Protein AF-A0A2N7B389-F1 (afdb_monomer_lite)

Radius of gyration: 26.76 Å; chains: 1; bounding box: 83×20×54 Å

Sequence (100 aa):
MKHLYFFGLTFLGLSVSSMGQQLTQSDKLRVLELSKEFRTAEDRRILEIKTYLRSHPHVRQSYVDATGAYVYLHSVDAAGNPLYYKTRSNIGLAKSIKTD

Secondary structure (DSSP, 8-state):
------------------------HHHHHHHHHHHHHHHHHHHHHHHHHHHHHHH-TTS-SEEE-TTS-EEEEEEE-TTSPEEEEEE---TTTS------

pLDDT: mean 74.38, std 20.57, range [36.47, 95.12]

Structure (mmCIF, N/CA/C/O backbone):
data_AF-A0A2N7B389-F1
#
_entry.id   AF-A0A2N7B389-F1
#
loop_
_atom_site.group_PDB
_atom_site.id
_atom_site.type_symbol
_atom_site.label_atom_id
_atom_site.label_alt_id
_atom_site.label_comp_id
_atom_site.label_asym_id
_atom_site.label_entity_id
_atom_site.label_seq_id
_atom_site.pdbx_PDB_ins_code
_atom_site.Cartn_x
_atom_site.Cartn_y
_atom_site.Cartn_z
_atom_site.occupancy
_atom_site.B_iso_or_equiv
_atom_site.auth_seq_id
_atom_site.auth_comp_id
_atom_site.auth_asym_id
_atom_site.auth_atom_id
_atom_site.pdbx_PDB_model_num
ATOM 1 N N . MET A 1 1 ? -71.717 -10.791 38.328 1.00 36.47 1 MET A N 1
ATOM 2 C CA . MET A 1 1 ? -70.939 -11.831 37.615 1.00 36.47 1 MET A CA 1
ATOM 3 C C . MET A 1 1 ? -69.723 -11.141 37.000 1.00 36.47 1 MET A C 1
ATOM 5 O O . MET A 1 1 ? -69.935 -10.137 36.345 1.00 36.47 1 MET A O 1
ATOM 9 N N . LYS A 1 2 ? -68.499 -11.462 37.468 1.00 41.44 2 LYS A N 1
ATOM 10 C CA . LYS A 1 2 ? -67.400 -12.083 36.675 1.00 41.44 2 LYS A CA 1
ATOM 11 C C . LYS A 1 2 ? -66.946 -11.192 35.485 1.00 41.44 2 LYS A C 1
ATOM 13 O O . LYS A 1 2 ? -67.759 -10.950 34.616 1.00 41.44 2 LYS A O 1
ATOM 18 N N . HIS A 1 3 ? -65.722 -10.667 35.348 1.00 44.75 3 HIS A N 1
ATOM 19 C CA . HIS A 1 3 ? -64.393 -11.157 35.721 1.00 44.75 3 HIS A CA 1
ATOM 20 C C . HIS A 1 3 ? -63.365 -10.025 35.928 1.00 44.75 3 HIS A C 1
ATOM 22 O O . HIS A 1 3 ? -63.401 -8.981 35.288 1.00 44.75 3 HIS A O 1
ATOM 28 N N . LEU A 1 4 ? -62.430 -10.337 36.821 1.00 45.78 4 LEU A N 1
ATOM 29 C CA . LEU A 1 4 ? -61.144 -9.727 37.139 1.00 45.78 4 LEU A CA 1
ATOM 30 C C . LEU A 1 4 ? -60.132 -9.958 35.996 1.00 45.78 4 LEU A C 1
ATOM 32 O O . LEU A 1 4 ? -60.061 -11.093 35.544 1.00 45.78 4 LEU A O 1
ATOM 36 N N . TYR A 1 5 ? -59.304 -8.971 35.629 1.00 50.69 5 TYR A N 1
ATOM 37 C CA . TYR A 1 5 ? -57.892 -9.193 35.262 1.00 50.69 5 TYR A CA 1
ATOM 38 C C . TYR A 1 5 ? -57.051 -7.957 35.613 1.00 50.69 5 TYR A C 1
ATOM 40 O O . TYR A 1 5 ? -57.041 -6.942 34.925 1.00 50.69 5 TYR A O 1
ATOM 48 N N . PHE A 1 6 ? -56.354 -8.089 36.739 1.00 48.97 6 PHE A N 1
ATOM 49 C CA . PHE A 1 6 ? -55.141 -7.366 37.095 1.00 48.97 6 PHE A CA 1
ATOM 50 C C . PHE A 1 6 ? -54.033 -7.785 36.120 1.00 48.97 6 PHE A C 1
ATOM 52 O O . PHE A 1 6 ? -53.777 -8.980 36.000 1.00 48.97 6 PHE A O 1
ATOM 59 N N . PHE A 1 7 ? -53.339 -6.841 35.488 1.00 42.06 7 PHE A N 1
ATOM 60 C CA . PHE A 1 7 ? -51.942 -7.038 35.091 1.00 42.06 7 PHE A CA 1
ATOM 61 C C . PHE A 1 7 ? -51.262 -5.672 35.013 1.00 42.06 7 PHE A C 1
ATOM 63 O O . PHE A 1 7 ? -51.347 -4.953 34.021 1.00 42.06 7 PHE A O 1
ATOM 70 N N . GLY A 1 8 ? -50.626 -5.290 36.119 1.00 46.53 8 GLY A N 1
ATOM 71 C CA . GLY A 1 8 ? -49.590 -4.275 36.070 1.00 46.53 8 GLY A CA 1
ATOM 72 C C . GLY A 1 8 ? -48.384 -4.837 35.327 1.00 46.53 8 GLY A C 1
ATOM 73 O O . GLY A 1 8 ? -48.033 -5.998 35.512 1.00 46.53 8 GLY A O 1
ATOM 74 N N . LEU A 1 9 ? -47.728 -4.006 34.526 1.00 46.06 9 LEU A N 1
ATOM 75 C CA . LEU A 1 9 ? -46.309 -4.176 34.259 1.00 46.06 9 LEU A CA 1
ATOM 76 C C . LEU A 1 9 ? -45.679 -2.790 34.120 1.00 46.06 9 LEU A C 1
ATOM 78 O O . LEU A 1 9 ? -45.776 -2.109 33.105 1.00 46.06 9 LEU A O 1
ATOM 82 N N . THR A 1 10 ? -45.112 -2.375 35.246 1.00 50.47 10 THR A N 1
ATOM 83 C CA . THR A 1 10 ? -43.954 -1.497 35.401 1.00 50.47 10 THR A CA 1
ATOM 84 C C . THR A 1 10 ? -43.214 -1.170 34.102 1.00 50.47 10 THR A C 1
ATOM 86 O O . THR A 1 10 ? -42.571 -2.034 33.504 1.00 50.47 10 THR A O 1
ATOM 89 N N . PHE A 1 11 ? -43.207 0.112 33.745 1.00 41.50 11 PHE A N 1
ATOM 90 C CA . PHE A 1 11 ? -42.216 0.691 32.845 1.00 41.50 11 PHE A CA 1
ATOM 91 C C . PHE A 1 11 ? -40.884 0.759 33.615 1.00 41.50 11 PHE A C 1
ATOM 93 O O . PHE A 1 11 ? -40.533 1.769 34.220 1.00 41.50 11 PHE A O 1
ATOM 100 N N . LEU A 1 12 ? -40.197 -0.383 33.707 1.00 49.41 12 LEU A N 1
ATOM 101 C CA . LEU A 1 12 ? -38.857 -0.474 34.276 1.00 49.41 12 LEU A CA 1
ATOM 102 C C . LEU A 1 12 ? -37.908 0.260 33.328 1.00 49.41 12 LEU A C 1
ATOM 104 O O . LEU A 1 12 ? -37.754 -0.117 32.166 1.00 49.41 12 LEU A O 1
ATOM 108 N N . GLY A 1 13 ? -37.309 1.334 33.838 1.00 42.47 13 GLY A N 1
ATOM 109 C CA . GLY A 1 13 ? -36.294 2.102 33.142 1.00 42.47 13 GLY A CA 1
ATOM 110 C C . GLY A 1 13 ? -35.159 1.200 32.677 1.00 42.47 13 GLY A C 1
ATOM 111 O O . GLY A 1 13 ? -34.403 0.661 33.481 1.00 42.47 13 GLY A O 1
ATOM 112 N N . LEU A 1 14 ? -35.010 1.082 31.361 1.00 42.84 14 LEU A N 1
ATOM 113 C CA . LEU A 1 14 ? -33.770 0.641 30.745 1.00 42.84 14 LEU A CA 1
ATOM 114 C C . LEU A 1 14 ? -32.793 1.817 30.801 1.00 42.84 14 LEU A C 1
ATOM 116 O O . LEU A 1 14 ? -32.571 2.519 29.816 1.00 42.84 14 LEU A O 1
ATOM 120 N N . SER A 1 15 ? -32.216 2.052 31.980 1.00 47.03 15 SER A N 1
ATOM 121 C CA . SER A 1 15 ? -30.946 2.758 32.069 1.00 47.03 15 SER A CA 1
ATOM 122 C C . SER A 1 15 ? -29.913 1.872 31.382 1.00 47.03 15 SER A C 1
ATOM 124 O O . SER A 1 15 ? -29.358 0.951 31.984 1.00 47.03 15 SER A O 1
ATOM 126 N N . VAL A 1 16 ? -29.691 2.118 30.091 1.00 50.50 16 VAL A N 1
ATOM 127 C CA . VAL A 1 16 ? -28.499 1.641 29.397 1.00 50.50 16 VAL A CA 1
ATOM 128 C C . VAL A 1 16 ? -27.339 2.395 30.029 1.00 50.50 16 VAL A C 1
ATOM 130 O O . VAL A 1 16 ? -26.955 3.476 29.592 1.00 50.50 16 VAL A O 1
ATOM 133 N N . SER A 1 17 ? -26.815 1.844 31.119 1.00 46.22 17 SER A N 1
ATOM 134 C CA . SER A 1 17 ? -25.516 2.212 31.652 1.00 46.22 17 SER A CA 1
ATOM 135 C C . SER A 1 17 ? -24.495 1.786 30.607 1.00 46.22 17 SER A C 1
ATOM 137 O O . SER A 1 17 ? -23.952 0.684 30.663 1.00 46.22 17 SER A O 1
ATOM 139 N N . SER A 1 18 ? -24.262 2.634 29.602 1.00 46.06 18 SER A N 1
ATOM 140 C CA . SER A 1 18 ? -23.066 2.508 28.788 1.00 46.06 18 SER A CA 1
ATOM 141 C C . SER A 1 18 ? -21.902 2.761 29.739 1.00 46.06 18 SER A C 1
ATOM 143 O O . SER A 1 18 ? -21.600 3.907 30.074 1.00 46.06 18 SER A O 1
ATOM 145 N N . MET A 1 19 ? -21.290 1.687 30.236 1.00 48.03 19 MET A N 1
ATOM 146 C CA . MET A 1 19 ? -19.959 1.734 30.825 1.00 48.03 19 MET A CA 1
ATOM 147 C C . MET A 1 19 ? -19.018 2.269 29.744 1.00 48.03 19 MET A C 1
ATOM 149 O O . MET A 1 19 ? -18.434 1.514 28.973 1.00 48.03 19 MET A O 1
ATOM 153 N N . GLY A 1 20 ? -18.904 3.592 29.654 1.00 51.81 20 GLY A N 1
ATOM 154 C CA . GLY A 1 20 ? -17.791 4.232 28.984 1.00 51.81 20 GLY A CA 1
ATOM 155 C C . GLY A 1 20 ? -16.559 3.876 29.796 1.00 51.81 20 GLY A C 1
ATOM 156 O O . GLY A 1 20 ? -16.354 4.431 30.872 1.00 51.81 20 GLY A O 1
ATOM 157 N N . GLN A 1 21 ? -15.781 2.896 29.336 1.00 60.22 21 GLN A N 1
ATOM 158 C CA . GLN A 1 21 ? -14.479 2.614 29.926 1.00 60.22 21 GLN A CA 1
ATOM 159 C C . GLN A 1 21 ? -13.646 3.893 29.829 1.00 60.22 21 GLN A C 1
ATOM 161 O O . GLN A 1 21 ? -13.217 4.304 28.751 1.00 60.22 21 GLN A O 1
ATOM 166 N N . GLN A 1 22 ? -13.460 4.557 30.966 1.00 63.06 22 GLN A N 1
ATOM 167 C CA . GLN A 1 22 ? -12.591 5.712 31.070 1.00 63.06 22 GLN A CA 1
ATOM 168 C C . GLN A 1 22 ? -11.156 5.206 30.912 1.00 63.06 22 GLN A C 1
ATOM 170 O O . GLN A 1 22 ? -10.592 4.636 31.842 1.00 63.06 22 GLN A O 1
ATOM 175 N N . LEU A 1 23 ? -10.603 5.356 29.702 1.00 66.81 23 LEU A N 1
ATOM 176 C CA . LEU A 1 23 ? -9.229 4.972 29.366 1.00 66.81 23 LEU A CA 1
ATOM 177 C C . LEU A 1 23 ? -8.274 5.520 30.426 1.00 66.81 23 LEU A C 1
ATOM 179 O O . LEU A 1 23 ? -8.228 6.737 30.661 1.00 66.81 23 LEU A O 1
ATOM 183 N N . THR A 1 24 ? -7.519 4.624 31.058 1.00 77.88 24 THR A N 1
ATOM 184 C CA . THR A 1 24 ? -6.539 5.006 32.074 1.00 77.88 24 THR A CA 1
ATOM 185 C C . THR A 1 24 ? -5.437 5.860 31.437 1.00 77.88 24 THR A C 1
ATOM 187 O O . THR A 1 24 ? -5.243 5.860 30.218 1.00 77.88 24 THR A O 1
ATOM 190 N N . GLN A 1 25 ? -4.694 6.630 32.236 1.00 76.75 25 GLN A N 1
ATOM 191 C CA . GLN A 1 25 ? -3.584 7.437 31.711 1.00 76.75 25 GLN A CA 1
ATOM 192 C C . GLN A 1 25 ? -2.518 6.560 31.024 1.00 76.75 25 GLN A C 1
ATOM 194 O O . GLN A 1 25 ? -1.976 6.957 29.993 1.00 76.75 25 GLN A O 1
ATOM 199 N N . SER A 1 26 ? -2.288 5.346 31.532 1.00 78.44 26 SER A N 1
ATOM 200 C CA . SER A 1 26 ? -1.452 4.322 30.898 1.00 78.44 26 SER A CA 1
ATOM 201 C C . SER A 1 26 ? -1.999 3.857 29.546 1.00 78.44 26 SER A C 1
ATOM 203 O O . SER A 1 26 ? -1.230 3.753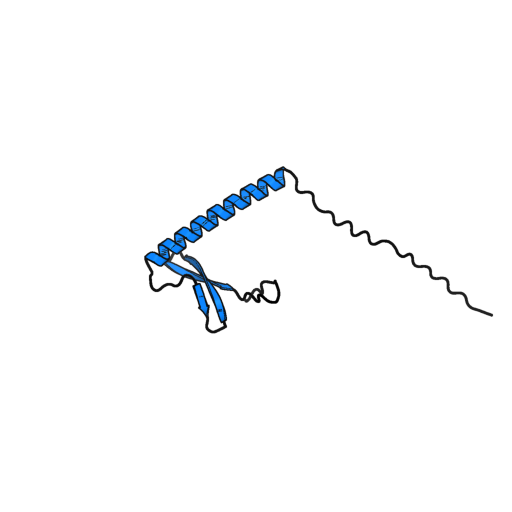 28.593 1.00 78.44 26 SER A O 1
ATOM 205 N N . ASP A 1 27 ? -3.314 3.653 29.416 1.00 81.62 27 ASP A N 1
ATOM 206 C CA . ASP A 1 27 ? -3.919 3.258 28.136 1.00 81.62 27 ASP A CA 1
ATOM 207 C C . ASP A 1 27 ? -3.788 4.369 27.094 1.00 81.62 27 ASP A C 1
ATOM 209 O O . ASP A 1 27 ? -3.476 4.106 25.935 1.00 81.62 27 ASP A O 1
ATOM 213 N N . LYS A 1 28 ? -3.962 5.632 27.504 1.00 83.81 28 LYS A N 1
ATOM 214 C CA . LYS A 1 28 ? -3.773 6.789 26.617 1.00 83.81 28 LYS A CA 1
ATOM 215 C C . LYS A 1 28 ? -2.334 6.892 26.115 1.00 83.81 28 LYS A C 1
ATOM 217 O O . LYS A 1 28 ? -2.128 7.144 24.931 1.00 83.81 28 LYS A O 1
ATOM 222 N N . LEU A 1 29 ? -1.347 6.676 26.988 1.00 87.00 29 LEU A N 1
ATOM 223 C CA . LEU A 1 29 ? 0.067 6.653 26.602 1.00 87.00 29 LEU A CA 1
ATOM 224 C C . LEU A 1 29 ? 0.358 5.520 25.613 1.00 87.00 29 LEU A C 1
ATOM 226 O O . LEU A 1 29 ? 0.990 5.763 24.588 1.00 87.00 29 LEU A O 1
ATOM 230 N N . ARG A 1 30 ? -0.182 4.322 25.858 1.00 86.50 30 ARG A N 1
ATOM 231 C CA . ARG A 1 30 ? -0.024 3.170 24.964 1.00 86.50 30 ARG A CA 1
ATOM 232 C C . ARG A 1 30 ? -0.674 3.389 23.598 1.00 86.50 30 ARG A C 1
ATOM 234 O O . ARG A 1 30 ? -0.082 3.064 22.576 1.00 86.50 30 ARG A O 1
ATOM 241 N N . VAL A 1 31 ? -1.871 3.976 23.556 1.00 88.25 31 VAL A N 1
ATOM 242 C CA . VAL A 1 31 ? -2.536 4.344 22.294 1.00 88.25 31 VAL A CA 1
ATOM 243 C C . VAL A 1 31 ? -1.714 5.381 21.528 1.00 88.25 31 VAL A C 1
ATOM 245 O O . VAL A 1 31 ? -1.579 5.276 20.310 1.00 88.25 31 VAL A O 1
ATOM 248 N N . LEU A 1 32 ? -1.130 6.363 22.221 1.00 88.31 32 LEU A N 1
ATOM 249 C CA . LE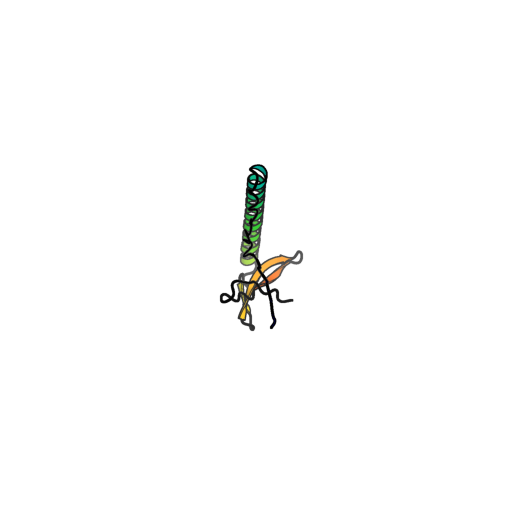U A 1 32 ? -0.258 7.357 21.595 1.00 88.31 32 LEU A CA 1
ATOM 250 C C . LEU A 1 32 ? 1.013 6.723 21.026 1.00 88.31 32 LEU A C 1
ATOM 252 O O . LEU A 1 32 ? 1.389 7.045 19.901 1.00 88.31 32 LEU A O 1
ATOM 256 N N . GLU A 1 33 ? 1.658 5.831 21.768 1.00 90.56 33 GLU A N 1
ATOM 257 C CA . GLU A 1 33 ? 2.851 5.111 21.319 1.00 90.56 33 GLU A CA 1
ATOM 258 C C . GLU A 1 33 ? 2.558 4.258 20.083 1.00 90.56 33 GLU A C 1
ATOM 260 O O . GLU A 1 33 ? 3.174 4.474 19.040 1.00 90.56 33 GLU A O 1
ATOM 265 N N . LEU A 1 34 ? 1.508 3.432 20.133 1.00 90.81 34 LEU A N 1
ATOM 266 C CA . LEU A 1 34 ? 1.038 2.667 18.976 1.00 90.81 34 LEU A CA 1
ATOM 267 C C . LEU A 1 34 ? 0.742 3.583 17.785 1.00 90.81 34 LEU A C 1
ATOM 269 O O . LEU A 1 34 ? 1.149 3.298 16.664 1.00 90.81 34 LEU A O 1
ATOM 273 N N . SER A 1 35 ? 0.078 4.722 18.002 1.00 88.75 35 SER A N 1
ATOM 274 C CA . SER A 1 35 ? -0.236 5.652 16.911 1.00 88.75 35 SER A CA 1
ATOM 275 C C . SER A 1 35 ? 1.017 6.218 16.233 1.00 88.75 35 SER A C 1
ATOM 277 O O . SER A 1 35 ? 1.014 6.436 15.020 1.00 88.75 35 SER A O 1
ATOM 279 N N . LYS A 1 36 ? 2.100 6.432 16.991 1.00 91.06 36 LYS A N 1
ATOM 280 C CA . LYS A 1 36 ? 3.390 6.877 16.453 1.00 91.06 36 LYS A CA 1
ATOM 281 C C . LYS A 1 36 ? 4.076 5.763 15.673 1.00 91.06 36 LYS A C 1
ATOM 283 O O . LYS A 1 36 ? 4.586 6.029 14.586 1.00 91.06 36 LYS A O 1
ATOM 288 N N . GLU A 1 37 ? 4.061 4.539 16.192 1.00 92.31 37 GLU A N 1
ATOM 289 C CA . GLU A 1 37 ? 4.608 3.369 15.499 1.00 92.31 37 GLU A CA 1
ATOM 290 C C . GLU A 1 37 ? 3.888 3.133 14.170 1.00 92.31 37 GLU A C 1
ATOM 292 O O . GLU A 1 37 ? 4.537 3.033 13.129 1.00 92.31 37 GLU A O 1
ATOM 297 N N . PHE A 1 38 ? 2.551 3.159 14.178 1.00 90.50 38 PHE A N 1
ATOM 298 C CA . PHE A 1 38 ? 1.730 3.032 12.973 1.00 90.50 38 PHE A CA 1
ATOM 299 C C . PHE A 1 38 ? 2.046 4.119 11.944 1.00 90.50 38 PHE A C 1
ATOM 301 O O . PHE A 1 38 ? 2.228 3.808 10.769 1.00 90.50 38 PHE A O 1
ATOM 308 N N . ARG A 1 39 ? 2.155 5.386 12.369 1.00 90.56 39 ARG A N 1
ATOM 309 C CA . ARG A 1 39 ? 2.540 6.489 11.470 1.00 90.56 39 ARG A CA 1
ATOM 310 C C . ARG A 1 39 ? 3.926 6.276 10.872 1.00 90.56 39 ARG A C 1
ATOM 312 O O . ARG A 1 39 ? 4.090 6.397 9.668 1.00 90.56 39 ARG A O 1
ATOM 319 N N . THR A 1 40 ? 4.897 5.900 11.698 1.00 92.50 40 THR A N 1
ATOM 320 C CA . THR A 1 40 ? 6.277 5.664 11.253 1.00 92.50 40 THR A CA 1
ATOM 321 C C . THR A 1 40 ? 6.356 4.514 10.246 1.00 92.50 40 THR A C 1
ATOM 323 O O . THR A 1 40 ? 7.078 4.604 9.252 1.00 92.50 40 THR A O 1
ATOM 326 N N . ALA A 1 41 ? 5.605 3.434 10.479 1.00 90.00 41 ALA A N 1
ATOM 327 C CA . ALA A 1 41 ? 5.516 2.312 9.552 1.00 90.00 41 ALA A CA 1
ATOM 328 C C . ALA A 1 41 ? 4.867 2.725 8.221 1.00 90.00 41 ALA A C 1
ATOM 330 O O . ALA A 1 41 ? 5.364 2.364 7.155 1.00 90.00 41 ALA A O 1
ATOM 331 N N . GLU A 1 42 ? 3.798 3.520 8.274 1.00 89.31 42 GLU A N 1
ATOM 332 C CA . GLU A 1 42 ? 3.107 4.009 7.080 1.00 89.31 42 GLU A CA 1
ATOM 333 C C . GLU A 1 42 ? 3.976 4.972 6.259 1.00 89.31 42 GLU A C 1
ATOM 335 O O . GLU A 1 42 ? 4.068 4.830 5.039 1.00 89.31 42 GLU A O 1
ATOM 340 N N . ASP A 1 43 ? 4.687 5.894 6.910 1.00 92.06 43 ASP A N 1
ATOM 341 C CA . ASP A 1 43 ? 5.615 6.812 6.242 1.00 92.06 43 ASP A CA 1
ATOM 342 C C . ASP A 1 43 ? 6.736 6.052 5.521 1.00 92.06 43 ASP A C 1
ATOM 344 O O . ASP A 1 43 ? 7.072 6.360 4.371 1.00 92.06 43 ASP A O 1
ATOM 348 N N . ARG A 1 44 ? 7.281 5.010 6.164 1.00 92.94 44 ARG A N 1
ATOM 349 C CA . ARG A 1 44 ? 8.273 4.119 5.550 1.00 92.94 44 ARG A CA 1
ATOM 350 C C . ARG A 1 44 ? 7.698 3.408 4.326 1.00 92.94 44 ARG A C 1
ATOM 352 O O . ARG A 1 44 ? 8.313 3.447 3.262 1.00 92.94 44 ARG A O 1
ATOM 359 N N . ARG A 1 45 ? 6.502 2.827 4.445 1.00 90.38 45 ARG A N 1
ATOM 360 C CA . ARG A 1 45 ? 5.815 2.140 3.340 1.00 90.38 45 ARG A CA 1
ATOM 361 C C . ARG A 1 45 ? 5.592 3.074 2.148 1.00 90.38 45 ARG A C 1
ATOM 363 O O . ARG A 1 45 ? 5.851 2.709 1.002 1.00 90.38 45 ARG A O 1
ATOM 370 N N . ILE A 1 46 ? 5.144 4.304 2.403 1.00 90.75 46 ILE A N 1
ATOM 371 C CA . ILE A 1 46 ? 4.948 5.322 1.363 1.00 90.75 46 ILE A CA 1
ATOM 372 C C . ILE A 1 46 ? 6.271 5.644 0.660 1.00 90.75 46 ILE A C 1
ATOM 374 O O . ILE A 1 46 ? 6.296 5.783 -0.566 1.00 90.75 46 ILE A O 1
ATOM 378 N N . LEU A 1 47 ? 7.364 5.778 1.413 1.00 94.12 47 LEU A N 1
ATOM 379 C CA . LEU A 1 47 ? 8.686 6.047 0.854 1.00 94.12 47 LEU A CA 1
ATOM 380 C C . LEU A 1 47 ? 9.174 4.901 -0.044 1.00 94.12 47 LEU A C 1
ATOM 382 O O . LEU A 1 47 ? 9.665 5.160 -1.146 1.00 94.12 47 LEU A O 1
ATOM 386 N N . GLU A 1 48 ? 9.007 3.654 0.391 1.00 93.06 48 GLU A N 1
ATOM 387 C CA . GLU A 1 48 ? 9.368 2.457 -0.378 1.00 93.06 48 GLU A CA 1
ATOM 388 C C . GLU A 1 48 ? 8.598 2.396 -1.702 1.00 93.06 48 GLU A C 1
ATOM 390 O O . GLU A 1 48 ? 9.203 2.288 -2.770 1.00 93.06 48 GLU A O 1
ATOM 395 N N . ILE A 1 49 ? 7.276 2.589 -1.659 1.00 94.00 49 ILE A N 1
ATOM 396 C CA . ILE A 1 49 ? 6.425 2.627 -2.856 1.00 94.00 49 ILE A CA 1
ATOM 397 C C . ILE A 1 49 ? 6.853 3.742 -3.808 1.00 94.00 49 ILE A C 1
ATOM 399 O O . ILE A 1 49 ? 6.998 3.515 -5.009 1.00 94.00 49 ILE A O 1
ATOM 403 N N . LYS A 1 50 ? 7.077 4.957 -3.293 1.00 93.56 50 LYS A N 1
ATOM 404 C CA . LYS A 1 50 ? 7.527 6.089 -4.117 1.00 93.56 50 LYS A CA 1
ATOM 405 C C . LYS A 1 50 ? 8.866 5.798 -4.784 1.00 93.56 50 LYS A C 1
ATOM 407 O O . LYS A 1 50 ? 9.062 6.168 -5.938 1.00 93.56 50 LYS A O 1
ATOM 412 N N . THR A 1 51 ? 9.777 5.151 -4.068 1.00 94.44 51 THR A N 1
ATOM 413 C CA . THR A 1 51 ? 11.090 4.773 -4.596 1.00 94.44 51 THR A CA 1
ATOM 414 C C . THR A 1 51 ? 10.950 3.728 -5.700 1.00 94.44 51 THR A C 1
ATOM 416 O O . THR A 1 51 ? 11.534 3.896 -6.767 1.00 94.44 51 THR A O 1
ATOM 419 N N . TYR A 1 52 ? 10.111 2.713 -5.495 1.00 94.62 52 TYR A N 1
ATOM 420 C CA . TYR A 1 52 ? 9.840 1.680 -6.493 1.00 94.62 52 TYR A CA 1
ATOM 421 C C . TYR A 1 52 ? 9.218 2.241 -7.780 1.00 94.62 52 TYR A C 1
ATOM 423 O O . TYR A 1 52 ? 9.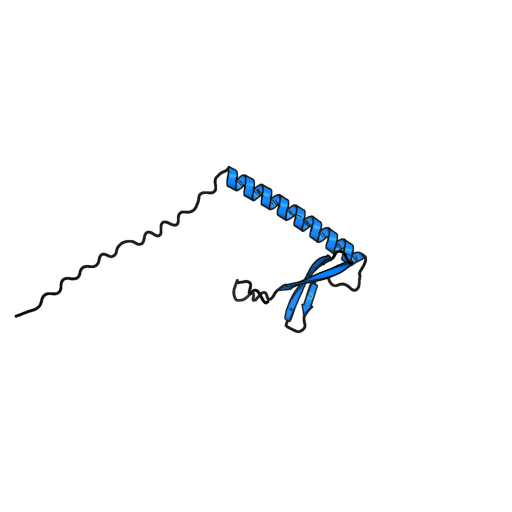655 1.917 -8.882 1.00 94.62 52 TYR A O 1
ATOM 431 N N . LEU A 1 53 ? 8.239 3.141 -7.657 1.00 95.12 53 LEU A N 1
ATOM 432 C CA . LEU A 1 53 ? 7.579 3.761 -8.810 1.00 95.12 53 LEU A CA 1
ATOM 433 C C . LEU A 1 53 ? 8.533 4.618 -9.654 1.00 95.12 53 LEU A C 1
ATOM 435 O O . LEU A 1 53 ? 8.335 4.744 -10.859 1.00 95.12 53 LEU A O 1
ATOM 439 N N . ARG A 1 54 ? 9.587 5.185 -9.050 1.00 94.56 54 ARG A N 1
ATOM 440 C CA . ARG A 1 54 ? 10.620 5.925 -9.794 1.00 94.56 54 ARG A CA 1
ATOM 441 C C . ARG A 1 54 ? 11.448 5.015 -10.698 1.00 94.56 54 ARG A C 1
ATOM 443 O O . ARG A 1 54 ? 11.834 5.451 -11.776 1.00 94.56 54 ARG A O 1
ATOM 450 N N . SER A 1 55 ? 11.729 3.783 -10.270 1.00 94.00 55 SER A N 1
ATOM 451 C CA . SER A 1 55 ? 12.480 2.807 -11.071 1.00 94.00 55 SER A CA 1
ATOM 452 C C . SER A 1 55 ? 11.597 1.979 -12.011 1.00 94.00 55 SER A C 1
ATOM 454 O O . SER A 1 55 ? 12.114 1.404 -12.965 1.00 94.00 55 SER A O 1
ATOM 456 N N . HIS A 1 56 ? 10.276 1.961 -11.800 1.00 94.38 56 HIS A N 1
ATOM 457 C CA . HIS A 1 56 ? 9.315 1.190 -12.594 1.00 94.38 56 HIS A CA 1
ATOM 458 C C . HIS A 1 56 ? 8.216 2.095 -13.178 1.00 94.38 56 HIS A C 1
ATOM 460 O O . HIS A 1 56 ? 7.071 2.049 -12.727 1.00 94.38 56 HIS A O 1
ATOM 466 N N . PRO A 1 57 ? 8.516 2.901 -14.217 1.00 90.62 57 PRO A N 1
ATOM 467 C CA . PRO A 1 57 ? 7.603 3.934 -14.725 1.00 90.62 57 PRO A CA 1
ATOM 468 C C . PRO A 1 57 ? 6.301 3.393 -15.341 1.00 90.62 57 PRO A C 1
ATOM 470 O O . PRO A 1 57 ? 5.360 4.148 -15.568 1.00 90.62 57 PRO A O 1
ATOM 473 N N . HIS A 1 58 ? 6.235 2.092 -15.627 1.00 90.94 58 HIS A N 1
ATOM 474 C CA . HIS A 1 58 ? 5.042 1.418 -16.142 1.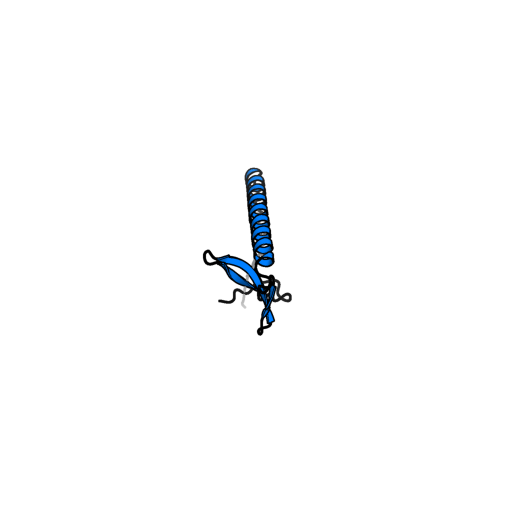00 90.94 58 HIS A CA 1
ATOM 475 C C . HIS A 1 58 ? 4.088 0.955 -15.028 1.00 90.94 58 HIS A C 1
ATOM 477 O O . HIS A 1 58 ? 2.915 0.685 -15.295 1.00 90.94 58 HIS A O 1
ATOM 483 N N . VAL A 1 59 ? 4.565 0.866 -13.782 1.00 93.31 59 VAL A N 1
ATOM 484 C CA . VAL A 1 59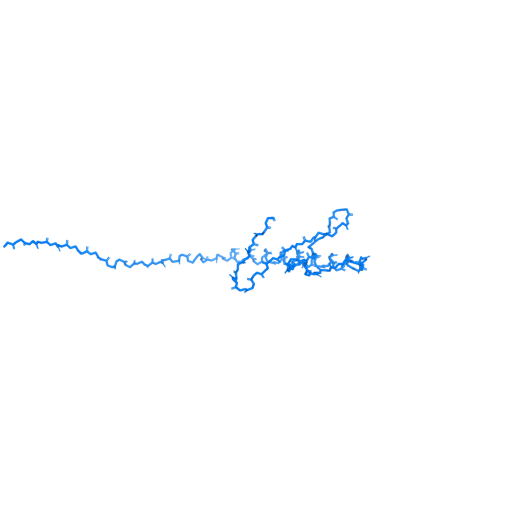 ? 3.748 0.480 -12.631 1.00 93.31 59 VAL A CA 1
ATOM 485 C C . VAL A 1 59 ? 2.942 1.687 -12.166 1.00 93.31 59 VAL A C 1
ATOM 487 O O . VAL A 1 59 ? 3.454 2.794 -12.019 1.00 93.31 59 VAL A O 1
ATOM 490 N N . ARG A 1 60 ? 1.650 1.474 -11.908 1.00 90.69 60 ARG A N 1
ATOM 491 C CA . ARG A 1 60 ? 0.750 2.527 -11.428 1.00 90.69 60 ARG A CA 1
ATOM 492 C C . ARG A 1 60 ? 0.618 2.471 -9.916 1.00 90.69 60 ARG A C 1
ATOM 494 O O . ARG A 1 60 ? 0.412 1.395 -9.359 1.00 90.69 60 ARG A O 1
ATOM 501 N N . GLN A 1 61 ? 0.650 3.631 -9.264 1.00 91.38 61 GLN A N 1
ATOM 502 C CA . GLN A 1 61 ? 0.369 3.732 -7.830 1.00 91.38 61 GLN A CA 1
ATOM 503 C C . GLN A 1 61 ? -1.089 3.387 -7.508 1.00 91.38 61 GLN A C 1
ATOM 505 O O . GLN A 1 61 ? -1.368 2.748 -6.497 1.00 91.38 61 GLN A O 1
ATOM 510 N N . SER A 1 62 ? -2.019 3.804 -8.364 1.00 91.62 62 SER A N 1
ATOM 511 C CA . SER A 1 62 ? -3.432 3.463 -8.255 1.00 91.62 62 SER A CA 1
ATOM 512 C C . SER A 1 62 ? -4.121 3.494 -9.616 1.00 91.62 62 SER A C 1
ATOM 514 O O . SER A 1 62 ? -3.647 4.137 -10.556 1.00 91.62 62 SER A O 1
ATOM 516 N N . TYR A 1 63 ? -5.226 2.763 -9.736 1.00 89.19 63 TYR A N 1
ATOM 517 C CA . TYR A 1 63 ? -6.097 2.761 -10.910 1.00 89.19 63 TYR A CA 1
ATOM 518 C C . TYR A 1 63 ? -7.491 2.236 -10.548 1.00 89.19 63 TYR A C 1
ATOM 520 O O . TYR A 1 63 ? -7.693 1.680 -9.471 1.00 89.19 63 TYR A O 1
ATOM 528 N N . VAL A 1 64 ? -8.455 2.418 -11.449 1.00 88.62 64 VAL A N 1
ATOM 529 C CA . VAL A 1 64 ? -9.775 1.780 -11.368 1.00 88.62 64 VAL A CA 1
ATOM 530 C C . VAL A 1 64 ? -9.770 0.586 -12.316 1.00 88.62 64 VAL A C 1
ATOM 532 O O . VAL A 1 64 ? -9.365 0.733 -13.471 1.00 88.62 64 VAL A O 1
ATOM 535 N N . ASP A 1 65 ? -10.144 -0.597 -11.830 1.00 87.56 65 ASP A N 1
ATOM 536 C CA . ASP A 1 65 ? -10.195 -1.796 -12.670 1.00 87.56 65 ASP A CA 1
ATOM 537 C C . ASP A 1 65 ? -11.476 -1.867 -13.520 1.00 87.56 65 ASP A C 1
ATOM 539 O O . ASP A 1 65 ? -12.382 -1.043 -13.395 1.00 87.56 65 ASP A O 1
ATOM 543 N N . ALA A 1 66 ? -11.565 -2.869 -14.397 1.00 87.88 66 ALA A N 1
ATOM 544 C CA . ALA A 1 66 ? -12.711 -3.053 -15.290 1.00 87.88 66 ALA A CA 1
ATOM 545 C C . ALA A 1 66 ? -14.049 -3.278 -14.554 1.00 87.88 66 ALA A C 1
ATOM 547 O O . ALA A 1 66 ? -15.109 -3.123 -15.152 1.00 87.88 66 ALA A O 1
ATOM 548 N N . THR A 1 67 ? -14.012 -3.632 -13.265 1.00 86.50 67 THR A N 1
ATOM 549 C CA . THR A 1 67 ? -15.206 -3.809 -12.422 1.00 86.50 67 THR A CA 1
ATOM 550 C C . THR A 1 67 ? -15.593 -2.540 -11.664 1.00 86.50 67 THR A C 1
ATOM 552 O O . THR A 1 67 ? -16.551 -2.554 -10.894 1.00 86.50 67 THR A O 1
ATOM 555 N N . GLY A 1 68 ? -14.851 -1.445 -11.857 1.00 82.88 68 GLY A N 1
ATOM 556 C CA . GLY A 1 68 ? -15.037 -0.197 -11.125 1.00 82.88 68 GLY A CA 1
ATOM 557 C C . GLY A 1 68 ? -14.414 -0.198 -9.725 1.00 82.88 68 GLY A C 1
ATOM 558 O O . GLY A 1 68 ? -14.685 0.717 -8.950 1.00 82.88 68 GLY A O 1
ATOM 559 N N . ALA A 1 69 ? -13.596 -1.196 -9.366 1.00 83.56 69 ALA A N 1
ATOM 560 C CA . ALA A 1 69 ? -12.936 -1.232 -8.062 1.00 83.56 69 ALA A CA 1
ATOM 561 C C . ALA A 1 69 ? -11.692 -0.336 -8.051 1.00 83.56 69 ALA A C 1
ATOM 563 O O . ALA A 1 69 ? -10.922 -0.316 -9.014 1.00 83.56 69 ALA A O 1
ATOM 564 N N . TYR A 1 70 ? -11.463 0.368 -6.941 1.00 85.38 70 TYR A N 1
ATOM 565 C CA . TYR A 1 70 ? -10.246 1.151 -6.757 1.00 85.38 70 TYR A CA 1
ATOM 566 C C . TYR A 1 70 ? -9.106 0.232 -6.335 1.00 85.38 70 TYR A C 1
ATOM 568 O O . TYR A 1 70 ? -9.211 -0.500 -5.353 1.00 85.38 70 TYR A O 1
ATOM 576 N N . VAL A 1 71 ? -8.002 0.278 -7.067 1.00 88.50 71 VAL A N 1
ATOM 577 C CA . VAL A 1 71 ? -6.838 -0.575 -6.853 1.00 88.50 71 VAL A CA 1
ATOM 578 C C . VAL A 1 71 ? -5.644 0.298 -6.492 1.00 88.50 71 VAL A C 1
ATOM 580 O O . VAL A 1 71 ? -5.353 1.263 -7.197 1.00 88.50 71 VAL A O 1
ATOM 583 N N . TYR A 1 72 ? -4.952 -0.034 -5.402 1.00 92.00 72 TYR A N 1
ATOM 584 C CA . TYR A 1 72 ? -3.816 0.731 -4.883 1.00 92.00 72 TYR A CA 1
ATOM 585 C C . TYR A 1 72 ? -2.610 -0.171 -4.675 1.00 92.00 72 TYR A C 1
ATOM 587 O O . TYR A 1 72 ? -2.737 -1.273 -4.140 1.00 92.00 72 TYR A O 1
ATOM 595 N N . LEU A 1 73 ? -1.436 0.305 -5.079 1.00 91.75 73 LEU A N 1
ATOM 596 C CA . LEU A 1 73 ? -0.174 -0.357 -4.791 1.00 91.75 73 LEU A CA 1
ATOM 597 C C . LEU A 1 73 ? 0.047 -0.340 -3.275 1.00 91.75 73 LEU A C 1
ATOM 599 O O . LEU A 1 73 ? 0.096 0.722 -2.648 1.00 91.75 73 LEU A O 1
ATOM 603 N N . HIS A 1 74 ? 0.127 -1.527 -2.688 1.00 89.50 74 HIS A N 1
ATOM 604 C CA . HIS A 1 74 ? 0.239 -1.710 -1.249 1.00 89.50 74 HIS A CA 1
ATOM 605 C C . HIS A 1 74 ? 1.685 -1.951 -0.816 1.00 89.50 74 HIS A C 1
ATOM 607 O O . HIS A 1 74 ? 2.129 -1.345 0.161 1.00 89.50 74 HIS A O 1
ATOM 613 N N . SER A 1 75 ? 2.403 -2.805 -1.543 1.00 91.06 75 SER A N 1
ATOM 614 C CA . SER A 1 75 ? 3.794 -3.173 -1.277 1.00 91.06 75 SER A CA 1
ATOM 615 C C . SER A 1 75 ? 4.428 -3.809 -2.518 1.00 91.06 75 SER A C 1
ATOM 617 O O . SER A 1 75 ? 3.796 -3.915 -3.571 1.00 91.06 75 SER A O 1
ATOM 619 N N . VAL A 1 76 ? 5.688 -4.213 -2.395 1.00 91.69 76 VAL A N 1
ATOM 620 C CA . VAL A 1 76 ? 6.423 -4.988 -3.396 1.00 91.69 76 VAL A CA 1
ATOM 621 C C . VAL A 1 76 ? 6.885 -6.266 -2.706 1.00 91.69 76 VAL A C 1
ATOM 623 O O . VAL A 1 76 ? 7.371 -6.201 -1.575 1.00 91.69 76 VAL A O 1
ATOM 626 N N . ASP A 1 77 ? 6.674 -7.422 -3.331 1.00 90.31 77 ASP A N 1
ATOM 627 C CA . ASP A 1 77 ? 7.110 -8.696 -2.759 1.00 90.31 77 ASP A CA 1
ATOM 628 C C . ASP A 1 77 ? 8.642 -8.864 -2.824 1.00 90.31 77 ASP A C 1
ATOM 630 O O . ASP A 1 77 ? 9.364 -8.063 -3.421 1.00 90.31 77 ASP A O 1
ATOM 634 N N . ALA A 1 78 ? 9.157 -9.933 -2.212 1.00 88.38 78 ALA A N 1
ATOM 635 C CA . ALA A 1 78 ? 10.593 -10.219 -2.204 1.00 88.38 78 ALA A CA 1
ATOM 636 C C . ALA A 1 78 ? 11.182 -10.486 -3.605 1.00 88.38 78 ALA A C 1
ATOM 638 O O . ALA A 1 78 ? 12.394 -10.391 -3.783 1.00 88.38 78 ALA A O 1
ATOM 639 N N . ALA A 1 79 ? 10.342 -10.819 -4.589 1.00 90.12 79 ALA A N 1
ATOM 640 C CA . ALA A 1 79 ? 10.733 -11.045 -5.976 1.00 90.12 79 ALA A CA 1
ATOM 641 C C . ALA A 1 79 ? 10.650 -9.767 -6.836 1.00 90.12 79 ALA A C 1
ATOM 643 O O . ALA A 1 79 ? 11.015 -9.798 -8.010 1.00 90.12 79 ALA A O 1
ATOM 644 N N . GLY A 1 80 ? 10.212 -8.640 -6.267 1.00 87.44 80 GLY A N 1
ATOM 645 C CA . GLY A 1 80 ? 10.099 -7.362 -6.966 1.00 87.44 80 GLY A CA 1
ATOM 646 C C . GLY A 1 80 ? 8.752 -7.132 -7.656 1.00 87.44 80 GLY A C 1
ATOM 647 O O . GLY A 1 80 ? 8.617 -6.152 -8.395 1.00 87.44 80 GLY A O 1
ATOM 648 N N . ASN A 1 81 ? 7.750 -7.984 -7.426 1.00 90.75 81 ASN A N 1
ATOM 649 C CA . ASN A 1 81 ? 6.431 -7.824 -8.031 1.00 90.75 81 ASN A CA 1
ATOM 650 C C . ASN A 1 81 ? 5.562 -6.851 -7.220 1.00 90.75 81 ASN A C 1
ATOM 652 O O . ASN A 1 81 ? 5.529 -6.929 -5.986 1.00 90.75 81 ASN A O 1
ATOM 656 N N . PRO A 1 82 ? 4.808 -5.958 -7.885 1.00 91.50 82 PRO A N 1
ATOM 657 C CA . PRO A 1 82 ? 3.901 -5.050 -7.201 1.00 91.50 82 PRO A CA 1
ATOM 658 C C . PRO A 1 82 ? 2.685 -5.806 -6.649 1.00 91.50 82 PRO A C 1
ATOM 660 O O . PRO A 1 82 ? 1.963 -6.480 -7.385 1.00 91.50 82 PRO A O 1
ATOM 663 N N . LEU A 1 83 ? 2.419 -5.644 -5.353 1.00 93.06 83 LEU A N 1
ATOM 664 C CA . LEU A 1 83 ? 1.247 -6.194 -4.680 1.00 93.06 83 LEU A CA 1
ATOM 665 C C . LEU A 1 83 ? 0.175 -5.117 -4.528 1.00 93.06 83 LEU A C 1
ATOM 667 O O . LEU A 1 83 ? 0.381 -4.082 -3.889 1.00 93.06 83 LEU A O 1
ATOM 671 N N . TYR A 1 84 ? -0.994 -5.374 -5.107 1.00 91.19 84 TYR A N 1
ATOM 672 C CA . TYR A 1 84 ? -2.111 -4.439 -5.136 1.00 91.19 84 TYR A CA 1
ATOM 673 C C . TYR A 1 84 ? -3.222 -4.839 -4.168 1.00 91.19 84 TYR A C 1
ATOM 675 O O . TYR A 1 84 ? -3.608 -6.003 -4.094 1.00 91.19 84 TYR A O 1
ATOM 683 N N . TYR A 1 85 ? -3.796 -3.849 -3.488 1.00 88.19 85 TYR A N 1
ATOM 684 C CA . TYR A 1 85 ? -5.019 -4.006 -2.710 1.00 88.19 85 TYR A CA 1
ATOM 685 C C . TYR A 1 85 ? -6.204 -3.408 -3.471 1.00 88.19 85 TYR A C 1
ATOM 687 O O . TYR A 1 85 ? -6.127 -2.280 -3.967 1.00 88.19 85 TYR A O 1
ATOM 695 N N . LYS A 1 86 ? -7.305 -4.161 -3.558 1.00 85.94 86 LYS A N 1
ATOM 696 C CA . LYS A 1 86 ? -8.561 -3.705 -4.161 1.00 85.94 86 LYS A CA 1
ATOM 697 C C . LYS A 1 86 ? -9.522 -3.257 -3.072 1.00 85.94 86 LYS A C 1
ATOM 699 O O . LYS A 1 86 ? -9.786 -3.996 -2.129 1.00 85.94 86 LYS A O 1
ATOM 704 N N . THR A 1 87 ? -10.090 -2.069 -3.231 1.00 70.88 87 THR A N 1
ATOM 705 C CA . THR A 1 87 ? -11.154 -1.563 -2.368 1.00 70.88 87 THR A CA 1
ATOM 706 C C . THR A 1 87 ? -12.422 -1.388 -3.197 1.00 70.88 87 THR A C 1
ATOM 708 O O . THR A 1 87 ? -12.430 -0.773 -4.266 1.00 70.88 87 THR A O 1
ATOM 711 N N . ARG A 1 88 ? -13.526 -1.946 -2.699 1.00 60.72 88 ARG A N 1
ATOM 712 C CA . ARG A 1 88 ? -14.878 -1.592 -3.132 1.00 60.72 88 ARG A CA 1
ATOM 713 C C . ARG A 1 88 ? -15.449 -0.660 -2.073 1.00 60.72 88 ARG A C 1
ATOM 715 O O . ARG A 1 88 ? -16.150 -1.093 -1.164 1.00 60.72 88 ARG A O 1
ATOM 722 N N . SER A 1 89 ? -15.072 0.614 -2.125 1.00 49.59 89 SER A N 1
ATOM 723 C CA . SER A 1 89 ? -15.678 1.607 -1.239 1.00 49.59 89 SER A CA 1
ATOM 724 C C . SER A 1 89 ? -17.078 1.935 -1.759 1.00 49.59 89 SER A C 1
ATOM 726 O O . SER A 1 89 ? -17.223 2.657 -2.743 1.00 49.59 89 SER A O 1
ATOM 728 N N . ASN A 1 90 ? -18.122 1.388 -1.132 1.00 45.84 90 ASN A N 1
ATOM 729 C CA . ASN A 1 90 ? -19.481 1.878 -1.340 1.00 45.84 90 ASN A CA 1
ATOM 730 C C . ASN A 1 90 ? -19.664 3.125 -0.462 1.00 45.84 90 ASN A C 1
ATOM 732 O O . ASN A 1 90 ? -20.077 3.034 0.696 1.00 45.84 90 ASN A O 1
ATOM 736 N N . ILE A 1 91 ? -19.296 4.289 -1.006 1.00 46.81 91 ILE A N 1
ATOM 737 C CA . ILE A 1 91 ? -19.334 5.587 -0.307 1.00 46.81 91 ILE A CA 1
ATOM 738 C C . ILE A 1 91 ? -20.756 5.912 0.211 1.00 46.81 91 ILE A C 1
ATOM 740 O O . ILE A 1 91 ? -20.897 6.672 1.163 1.00 46.81 91 ILE A O 1
ATOM 744 N N . GLY A 1 92 ? -21.808 5.271 -0.319 1.00 44.44 92 GLY A N 1
ATOM 745 C CA . GLY A 1 92 ? -23.189 5.424 0.155 1.00 44.44 92 GLY A CA 1
ATOM 746 C C . GLY A 1 92 ? -23.565 4.671 1.443 1.00 44.44 92 GLY A C 1
ATOM 747 O O . GLY A 1 92 ? -24.640 4.932 1.972 1.00 44.44 92 GLY A O 1
ATOM 748 N N . LEU A 1 93 ? -22.738 3.748 1.963 1.00 47.53 93 LEU A N 1
ATOM 749 C CA . LEU A 1 93 ? -23.127 2.858 3.081 1.00 47.53 93 LEU A CA 1
ATOM 750 C C . LEU A 1 93 ? -22.205 2.875 4.314 1.00 47.53 93 LEU A C 1
ATOM 752 O O . LEU A 1 93 ? -22.486 2.147 5.265 1.00 47.53 93 LEU A O 1
ATOM 756 N N . ALA A 1 94 ? -21.124 3.667 4.329 1.00 45.19 94 ALA A N 1
ATOM 757 C CA . ALA A 1 94 ? -20.189 3.772 5.467 1.00 45.19 94 ALA A CA 1
ATOM 758 C C . ALA A 1 94 ? -19.776 2.412 6.092 1.00 45.19 94 ALA A C 1
ATOM 760 O O . ALA A 1 94 ? -19.572 2.301 7.301 1.00 45.19 94 ALA A O 1
ATOM 761 N N . LYS A 1 95 ? -19.656 1.358 5.274 1.00 42.22 95 LYS A N 1
ATOM 762 C CA . LYS A 1 95 ? -19.172 0.030 5.675 1.00 42.22 95 LYS A CA 1
ATOM 763 C C . LYS A 1 95 ? -18.311 -0.569 4.569 1.00 42.22 95 LYS A C 1
ATOM 765 O O . LYS A 1 95 ? -18.713 -0.613 3.409 1.00 42.22 95 LYS A O 1
ATOM 770 N N . SER A 1 96 ? -17.134 -1.055 4.950 1.00 45.03 96 SER A N 1
ATOM 771 C CA . SER A 1 96 ? -16.237 -1.834 4.100 1.00 45.03 96 SER A CA 1
ATOM 772 C C . SER A 1 96 ? -16.810 -3.238 3.904 1.00 45.03 96 SER A C 1
ATOM 774 O O . SER A 1 96 ? -16.943 -4.006 4.856 1.00 45.03 96 SER A O 1
ATOM 776 N N . ILE A 1 97 ? -17.152 -3.578 2.661 1.00 47.78 97 ILE A N 1
ATOM 777 C CA . ILE A 1 97 ? -17.520 -4.945 2.288 1.00 47.78 97 ILE A CA 1
ATOM 778 C C . ILE A 1 97 ? -16.225 -5.663 1.914 1.00 47.78 97 ILE A C 1
ATOM 780 O O . ILE A 1 97 ? -15.578 -5.332 0.919 1.00 47.78 97 ILE A O 1
ATOM 784 N N . LYS A 1 98 ? -15.834 -6.628 2.749 1.00 43.66 98 LYS A N 1
ATOM 785 C CA . LYS A 1 98 ? -14.798 -7.608 2.421 1.00 43.66 98 LYS A CA 1
ATOM 786 C C . LYS A 1 98 ? -15.263 -8.342 1.159 1.00 43.66 98 LYS A C 1
ATOM 788 O O . LYS A 1 98 ? -16.392 -8.820 1.125 1.00 43.66 98 LYS A O 1
ATOM 793 N N . THR A 1 99 ? -14.442 -8.364 0.118 1.00 45.34 99 THR A N 1
ATOM 794 C CA . THR A 1 99 ? -14.673 -9.244 -1.033 1.00 45.34 99 THR A CA 1
ATOM 795 C C . THR A 1 99 ? -13.545 -10.255 -1.023 1.00 45.34 99 THR A C 1
ATOM 797 O O . THR A 1 99 ? -12.385 -9.848 -0.933 1.00 45.34 99 THR A O 1
ATOM 800 N N . ASP A 1 100 ? -13.934 -11.526 -0.958 1.00 49.44 100 ASP A N 1
A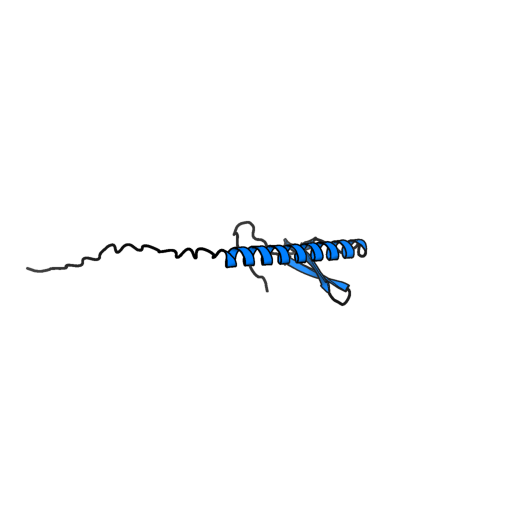TOM 801 C CA . ASP A 1 100 ? -13.047 -12.690 -0.962 1.00 49.44 100 ASP A CA 1
ATOM 802 C C . ASP A 1 100 ? -12.217 -12.774 -2.252 1.00 49.44 100 ASP A C 1
ATOM 804 O O . ASP A 1 100 ? -12.702 -12.293 -3.308 1.00 49.44 100 ASP A O 1
#

Foldseek 3Di:
DDDDDDDDDDPPDPPPPPPPPPQDPVNVVVVVVVVVVVVVVVVVQVVQVVVLCVVVVPDDQWDQDPVRWIKGFRHADPVRHTDIDTFPPPVVPPDGDDDD